Protein AF-A0A6J4M9Z4-F1 (afdb_monomer_lite)

Organism: NCBI:txid246130

Structure (mmCIF, N/CA/C/O backbone):
data_AF-A0A6J4M9Z4-F1
#
_entry.id   AF-A0A6J4M9Z4-F1
#
loop_
_atom_site.group_PDB
_atom_site.id
_atom_site.type_symbol
_atom_site.label_atom_id
_atom_site.label_alt_id
_atom_site.label_comp_id
_atom_site.label_asym_id
_atom_site.label_entity_id
_atom_site.label_seq_id
_atom_site.pdbx_PDB_ins_code
_atom_site.Cartn_x
_atom_site.Cartn_y
_atom_site.Cartn_z
_atom_site.occupancy
_atom_site.B_iso_or_equiv
_atom_site.auth_seq_id
_atom_site.auth_comp_id
_atom_site.auth_asym_id
_atom_site.auth_atom_id
_atom_site.pdbx_PDB_model_num
ATOM 1 N N . MET A 1 1 ? -7.479 7.630 -13.665 1.00 68.25 1 MET A N 1
ATOM 2 C CA . MET A 1 1 ? -6.720 6.841 -12.673 1.00 68.25 1 MET A CA 1
ATOM 3 C C . MET A 1 1 ? -5.879 7.766 -11.824 1.00 68.25 1 MET A C 1
ATOM 5 O O . MET A 1 1 ? -4.908 8.336 -12.328 1.00 68.25 1 MET A O 1
ATOM 9 N N . ASP A 1 2 ? -6.295 7.909 -10.571 1.00 83.69 2 ASP A N 1
ATOM 10 C CA . ASP A 1 2 ? -5.623 8.650 -9.505 1.00 83.69 2 ASP A CA 1
ATOM 11 C C . ASP A 1 2 ? -4.269 8.043 -9.119 1.00 83.69 2 ASP A C 1
ATOM 13 O O . ASP A 1 2 ? -3.951 6.902 -9.455 1.00 83.69 2 ASP A O 1
ATOM 17 N N . GLU A 1 3 ? -3.465 8.809 -8.384 1.00 86.62 3 GLU A N 1
ATOM 18 C CA . GLU A 1 3 ? -2.136 8.395 -7.913 1.00 86.62 3 GLU A CA 1
ATOM 19 C C . GLU A 1 3 ? -2.191 7.162 -7.012 1.00 86.62 3 GLU A C 1
ATOM 21 O O . GLU A 1 3 ? -1.366 6.260 -7.149 1.00 86.62 3 GLU A O 1
ATOM 26 N N . LEU A 1 4 ? -3.209 7.081 -6.151 1.00 88.31 4 LEU A N 1
ATOM 27 C CA . LEU A 1 4 ? -3.452 5.915 -5.306 1.00 88.31 4 LEU A CA 1
ATOM 28 C C . LEU A 1 4 ? -3.706 4.654 -6.139 1.00 88.31 4 LEU A C 1
ATOM 30 O O . LEU A 1 4 ? -3.185 3.586 -5.829 1.00 88.31 4 LEU A O 1
ATOM 34 N N . ASP A 1 5 ? -4.470 4.792 -7.223 1.00 87.44 5 ASP A N 1
ATOM 35 C CA . ASP A 1 5 ? -4.777 3.693 -8.137 1.00 87.44 5 ASP A CA 1
ATOM 36 C C . ASP A 1 5 ? -3.494 3.191 -8.811 1.00 87.44 5 ASP A C 1
ATOM 38 O O . ASP A 1 5 ? -3.183 2.003 -8.776 1.00 87.44 5 ASP A O 1
ATOM 42 N N . ARG A 1 6 ? -2.666 4.112 -9.323 1.00 87.62 6 ARG A N 1
ATOM 43 C CA . ARG A 1 6 ? -1.353 3.778 -9.899 1.00 87.62 6 ARG A CA 1
ATOM 44 C C . ARG A 1 6 ? -0.436 3.109 -8.876 1.00 87.62 6 ARG A C 1
ATOM 46 O O . ARG A 1 6 ? 0.243 2.143 -9.224 1.00 87.62 6 ARG A O 1
ATOM 53 N N . MET A 1 7 ? -0.441 3.583 -7.629 1.00 89.38 7 MET A N 1
ATOM 54 C CA . MET A 1 7 ? 0.347 3.000 -6.545 1.00 89.38 7 MET A CA 1
ATOM 55 C C . MET A 1 7 ? -0.094 1.579 -6.220 1.00 89.38 7 MET A C 1
ATOM 57 O O . MET A 1 7 ? 0.748 0.684 -6.201 1.00 89.38 7 MET A O 1
ATOM 61 N N . PHE A 1 8 ? -1.395 1.343 -6.062 1.00 90.12 8 PHE A N 1
ATOM 62 C CA . PHE A 1 8 ? -1.936 0.007 -5.838 1.00 90.12 8 PHE A CA 1
ATOM 63 C C . PHE A 1 8 ? -1.623 -0.937 -7.005 1.00 90.12 8 PHE A C 1
ATOM 65 O O . PHE A 1 8 ? -1.120 -2.041 -6.806 1.00 90.12 8 PHE A O 1
ATOM 72 N N . ARG A 1 9 ? -1.834 -0.481 -8.245 1.00 89.25 9 ARG A N 1
ATOM 73 C CA . ARG A 1 9 ? -1.514 -1.255 -9.452 1.00 89.25 9 ARG A CA 1
ATOM 74 C C . ARG A 1 9 ? -0.054 -1.665 -9.504 1.00 89.25 9 ARG A C 1
ATOM 76 O O . ARG A 1 9 ? 0.246 -2.798 -9.881 1.00 89.25 9 ARG A O 1
ATOM 83 N N . ARG A 1 10 ? 0.851 -0.747 -9.161 1.00 88.88 10 ARG A N 1
ATOM 84 C CA . ARG A 1 10 ? 2.288 -1.019 -9.142 1.00 88.88 10 ARG A CA 1
ATOM 85 C C . ARG A 1 10 ? 2.666 -1.945 -7.992 1.00 88.88 10 ARG A C 1
ATOM 87 O O . ARG A 1 10 ? 3.461 -2.854 -8.200 1.00 88.88 10 ARG A O 1
ATOM 94 N N . LEU A 1 11 ? 2.051 -1.762 -6.825 1.00 90.25 11 LEU A N 1
ATOM 95 C CA . LEU A 1 11 ? 2.240 -2.617 -5.659 1.00 90.25 11 LEU A CA 1
ATOM 96 C C . LEU A 1 11 ? 1.879 -4.073 -5.972 1.00 90.25 11 LEU A C 1
ATOM 98 O O . LEU A 1 11 ? 2.689 -4.961 -5.738 1.00 90.25 11 LEU A O 1
ATOM 102 N N . VAL A 1 12 ? 0.706 -4.315 -6.566 1.00 89.81 12 VAL A N 1
ATOM 103 C CA . VAL A 1 12 ? 0.252 -5.665 -6.944 1.00 89.81 12 VAL A CA 1
ATOM 104 C C . VAL A 1 12 ? 1.169 -6.289 -8.002 1.00 89.81 12 VAL A C 1
ATOM 106 O O . VAL A 1 12 ? 1.503 -7.469 -7.902 1.00 89.81 12 VAL A O 1
ATOM 109 N N . GLN A 1 13 ? 1.611 -5.513 -8.998 1.00 88.44 13 GLN A N 1
ATOM 110 C CA . GLN A 1 13 ? 2.559 -5.990 -10.014 1.00 88.44 13 GLN A CA 1
ATOM 111 C C . GLN A 1 13 ? 3.898 -6.402 -9.396 1.00 88.44 13 GLN A C 1
ATOM 113 O O . GLN A 1 13 ? 4.388 -7.493 -9.681 1.00 88.44 13 GLN A O 1
ATOM 118 N N . ASN A 1 14 ? 4.462 -5.563 -8.524 1.00 89.94 14 ASN A N 1
ATOM 119 C CA . ASN A 1 14 ? 5.733 -5.849 -7.867 1.00 89.94 14 ASN A CA 1
ATOM 120 C C . ASN A 1 14 ? 5.602 -7.013 -6.876 1.00 89.94 14 ASN A C 1
ATOM 122 O O . ASN A 1 14 ? 6.487 -7.858 -6.833 1.00 89.94 14 ASN A O 1
ATOM 126 N N . ALA A 1 15 ? 4.484 -7.120 -6.152 1.00 89.38 15 ALA A N 1
ATOM 127 C CA . ALA A 1 15 ? 4.199 -8.263 -5.286 1.00 89.38 15 ALA A CA 1
ATOM 128 C C . ALA A 1 15 ? 4.160 -9.574 -6.080 1.00 89.38 15 ALA A C 1
ATOM 130 O O . ALA A 1 15 ? 4.829 -10.527 -5.700 1.00 89.38 15 ALA A O 1
ATOM 131 N N . ARG A 1 16 ? 3.466 -9.614 -7.228 1.00 87.69 16 ARG A N 1
ATOM 132 C CA . ARG A 1 16 ? 3.465 -10.797 -8.110 1.00 87.69 16 ARG A CA 1
ATOM 133 C C . ARG A 1 16 ? 4.845 -11.131 -8.662 1.00 87.69 16 ARG A C 1
ATOM 135 O O . ARG A 1 16 ? 5.171 -12.307 -8.768 1.00 87.69 16 ARG A O 1
ATOM 142 N N . ALA A 1 17 ? 5.610 -10.110 -9.044 1.00 88.12 17 ALA A N 1
ATOM 143 C CA . ALA A 1 17 ? 6.950 -10.280 -9.591 1.00 88.12 17 ALA A CA 1
ATOM 144 C C . ALA A 1 17 ? 7.957 -10.761 -8.535 1.00 88.12 17 ALA A C 1
ATOM 146 O O . ALA A 1 17 ? 8.859 -11.518 -8.878 1.00 88.12 17 ALA A O 1
ATOM 147 N N . ALA A 1 18 ? 7.800 -10.328 -7.279 1.00 87.25 18 ALA A N 1
ATOM 148 C CA . ALA A 1 18 ? 8.609 -10.776 -6.153 1.00 87.25 18 ALA A CA 1
ATOM 149 C C . ALA A 1 18 ? 8.220 -12.202 -5.743 1.00 87.25 18 ALA A C 1
ATOM 151 O O . ALA A 1 18 ? 8.992 -13.127 -5.977 1.00 87.25 18 ALA A O 1
ATOM 152 N N . SER A 1 19 ? 7.007 -12.378 -5.206 1.00 84.50 19 SER A N 1
ATOM 153 C CA . SER A 1 19 ? 6.434 -13.690 -4.903 1.00 84.50 19 SER A CA 1
ATOM 154 C C . SER A 1 19 ? 4.899 -13.628 -4.869 1.00 84.50 19 SER A C 1
ATOM 156 O O . SER A 1 19 ? 4.324 -12.836 -4.118 1.00 84.50 19 SER A O 1
ATOM 158 N N . PRO A 1 20 ? 4.182 -14.515 -5.581 1.00 85.94 20 PRO A N 1
ATOM 159 C CA . PRO A 1 20 ? 2.716 -14.520 -5.585 1.00 85.94 20 PRO A CA 1
ATOM 160 C C . PRO A 1 20 ? 2.097 -14.793 -4.203 1.00 85.94 20 PRO A C 1
ATOM 162 O O . PRO A 1 20 ? 0.939 -14.445 -3.974 1.00 85.94 20 PRO A O 1
ATOM 165 N N . GLU A 1 21 ? 2.860 -15.364 -3.267 1.00 87.19 21 GLU A N 1
ATOM 166 C CA . GLU A 1 21 ? 2.439 -15.584 -1.881 1.00 87.19 21 GLU A CA 1
ATOM 167 C C . GLU A 1 21 ? 2.052 -14.289 -1.155 1.00 87.19 21 GLU A C 1
ATOM 169 O O . GLU A 1 21 ? 1.118 -14.326 -0.358 1.00 87.19 21 GLU A O 1
ATOM 174 N N . TYR A 1 22 ? 2.672 -13.143 -1.479 1.00 86.12 22 TYR A N 1
ATOM 175 C CA . TYR A 1 22 ? 2.355 -11.839 -0.875 1.00 86.12 22 TYR A CA 1
ATOM 176 C C . TYR A 1 22 ? 0.890 -11.428 -1.073 1.00 86.12 22 TYR A C 1
ATOM 178 O O . TYR A 1 22 ? 0.363 -10.653 -0.283 1.00 86.12 22 TYR A O 1
ATOM 186 N N . LEU A 1 23 ? 0.212 -11.949 -2.102 1.00 86.56 23 LEU A N 1
ATOM 187 C CA . LEU A 1 23 ? -1.212 -11.686 -2.336 1.00 86.56 23 LEU A CA 1
ATOM 188 C C . LEU A 1 23 ? -2.139 -12.527 -1.449 1.00 86.56 23 LEU A C 1
ATOM 190 O O . LEU A 1 23 ? -3.304 -12.172 -1.289 1.00 86.56 23 LEU A O 1
ATOM 194 N N . ALA A 1 24 ? -1.644 -13.645 -0.918 1.00 86.25 24 ALA A N 1
ATOM 195 C CA . ALA A 1 24 ? -2.413 -14.589 -0.110 1.00 86.25 24 ALA A CA 1
ATOM 196 C C . ALA A 1 24 ? -2.077 -14.517 1.388 1.00 86.25 24 ALA A C 1
ATOM 198 O O . ALA A 1 24 ? -2.860 -14.995 2.207 1.00 86.25 24 ALA A O 1
AT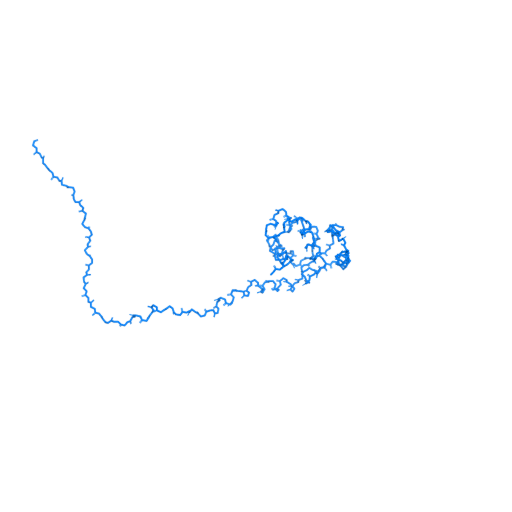OM 199 N N . ARG A 1 25 ? -0.930 -13.930 1.754 1.00 89.75 25 ARG A N 1
ATOM 200 C CA . ARG A 1 25 ? -0.476 -13.791 3.142 1.00 89.75 25 ARG A CA 1
ATOM 201 C C . ARG A 1 25 ? -0.514 -12.337 3.617 1.00 89.75 25 ARG A C 1
ATOM 203 O O . ARG A 1 25 ? -0.304 -11.432 2.812 1.00 89.75 25 ARG A O 1
ATOM 210 N N . PRO A 1 26 ? -0.681 -12.105 4.926 1.00 90.81 26 PRO A N 1
ATOM 211 C CA . PRO A 1 26 ? -0.317 -10.830 5.519 1.00 90.81 26 PRO A CA 1
ATOM 212 C C . PRO A 1 26 ? 1.209 -10.636 5.488 1.00 90.81 26 PRO A C 1
ATOM 214 O O . PRO A 1 26 ? 1.988 -11.588 5.628 1.00 90.81 26 PRO A O 1
ATOM 217 N N . PHE A 1 27 ? 1.628 -9.391 5.308 1.00 91.88 27 PHE A N 1
ATOM 218 C CA . PHE A 1 27 ? 3.013 -8.927 5.329 1.00 91.88 27 PHE A CA 1
ATOM 219 C C . PHE A 1 27 ? 3.096 -7.601 6.088 1.00 91.88 27 PHE A C 1
ATOM 221 O O . PHE A 1 27 ? 2.080 -7.028 6.463 1.00 91.88 27 PHE A O 1
ATOM 228 N N . GLU A 1 28 ? 4.303 -7.131 6.371 1.00 93.31 28 GLU A N 1
ATOM 229 C CA . GLU A 1 28 ? 4.509 -5.937 7.190 1.00 93.31 28 GLU A CA 1
ATOM 230 C C . GLU A 1 28 ? 4.464 -4.653 6.352 1.00 93.31 28 GLU A C 1
ATOM 232 O O . GLU A 1 28 ? 4.819 -4.645 5.171 1.00 93.31 28 GLU A O 1
ATOM 237 N N . VAL A 1 29 ? 4.091 -3.529 6.966 1.00 91.69 29 VAL A N 1
ATOM 238 C CA . VAL A 1 29 ? 4.149 -2.210 6.306 1.00 91.69 29 VAL A CA 1
ATOM 239 C C . VAL A 1 29 ? 5.568 -1.894 5.812 1.00 91.69 29 VAL A C 1
ATOM 241 O O . VAL A 1 29 ? 5.731 -1.311 4.738 1.00 91.69 29 VAL A O 1
ATOM 244 N N . ALA A 1 30 ? 6.594 -2.330 6.550 1.00 92.00 30 ALA A N 1
ATOM 245 C CA . ALA A 1 30 ? 8.005 -2.198 6.192 1.00 92.00 30 ALA A CA 1
ATOM 246 C C . ALA A 1 30 ? 8.330 -2.758 4.805 1.00 92.00 30 ALA A C 1
ATOM 248 O O . ALA A 1 30 ? 9.015 -2.109 4.007 1.00 92.00 30 ALA A O 1
ATOM 249 N N . GLU A 1 31 ? 7.783 -3.931 4.492 1.00 91.25 31 GLU A N 1
ATOM 250 C CA . GLU A 1 31 ? 7.997 -4.621 3.220 1.00 91.25 31 GLU A CA 1
ATOM 251 C C . GLU A 1 31 ? 7.474 -3.800 2.036 1.00 91.25 31 GLU A C 1
ATOM 253 O O . GLU A 1 31 ? 8.027 -3.873 0.936 1.00 91.25 31 GLU A O 1
ATOM 258 N N . ILE A 1 32 ? 6.458 -2.951 2.245 1.00 89.81 32 ILE A N 1
ATOM 259 C CA . ILE A 1 32 ? 5.924 -2.098 1.180 1.00 89.81 32 ILE A CA 1
ATOM 260 C C . ILE A 1 32 ? 6.985 -1.119 0.698 1.00 89.81 32 ILE A C 1
ATOM 262 O O . ILE A 1 32 ? 7.237 -1.058 -0.497 1.00 89.81 32 ILE A O 1
ATOM 266 N N . TYR A 1 33 ? 7.613 -0.345 1.580 1.00 87.38 33 TYR A N 1
ATOM 267 C CA . TYR A 1 33 ? 8.543 0.703 1.148 1.00 87.38 33 TYR A CA 1
ATOM 268 C C . TYR A 1 33 ? 9.993 0.219 0.999 1.00 87.38 33 TYR A C 1
ATOM 270 O O . TYR A 1 33 ? 10.777 0.886 0.320 1.00 87.38 33 TYR A O 1
ATOM 278 N N . HIS A 1 34 ? 10.354 -0.929 1.583 1.00 88.12 34 HIS A N 1
ATOM 279 C CA . HIS A 1 34 ? 11.668 -1.551 1.389 1.00 88.12 34 HIS A CA 1
ATOM 280 C C . HIS A 1 34 ? 11.727 -2.463 0.160 1.00 88.12 34 HIS A C 1
ATOM 282 O O . HIS A 1 34 ? 12.656 -2.336 -0.641 1.00 88.12 34 HIS A O 1
ATOM 288 N N . THR A 1 35 ? 10.742 -3.348 0.001 1.00 86.00 35 THR A N 1
ATOM 289 C CA . THR A 1 35 ? 10.812 -4.478 -0.937 1.00 86.00 35 THR A CA 1
ATOM 290 C C . THR A 1 35 ? 9.922 -4.240 -2.155 1.00 86.00 35 THR A C 1
ATOM 292 O O . THR A 1 35 ? 10.383 -4.312 -3.295 1.00 86.00 35 THR A O 1
ATOM 295 N N . LEU A 1 36 ? 8.650 -3.893 -1.941 1.00 86.94 36 LEU A N 1
ATOM 296 C CA . LEU A 1 36 ? 7.653 -3.865 -3.016 1.00 86.94 36 LEU A CA 1
ATOM 297 C C . LEU A 1 36 ? 7.616 -2.540 -3.788 1.00 86.94 36 LEU A C 1
ATOM 299 O O . LEU A 1 36 ? 7.477 -2.529 -5.008 1.00 86.94 36 LEU A O 1
ATOM 303 N N . LEU A 1 37 ? 7.736 -1.407 -3.108 1.00 86.81 37 LEU A N 1
ATOM 304 C CA . LEU A 1 37 ? 7.660 -0.055 -3.663 1.00 86.81 37 LEU A CA 1
ATOM 305 C C . LEU A 1 37 ? 8.799 0.850 -3.161 1.00 86.81 37 LEU A C 1
ATOM 307 O O . LEU A 1 37 ? 8.553 1.948 -2.666 1.00 86.81 37 LEU A O 1
ATOM 311 N N . PRO A 1 38 ? 10.075 0.483 -3.356 1.00 86.19 38 PRO A N 1
ATOM 312 C CA . PRO A 1 38 ? 11.165 1.407 -3.073 1.00 86.19 38 PRO A CA 1
ATOM 313 C C . PRO A 1 38 ? 11.018 2.694 -3.903 1.00 86.19 38 PRO A C 1
ATOM 315 O O . PRO A 1 38 ? 10.981 2.660 -5.142 1.00 86.19 38 PRO A O 1
ATOM 318 N N . TYR A 1 39 ? 10.961 3.842 -3.213 1.00 83.25 39 TYR A N 1
ATOM 319 C CA . TYR A 1 39 ? 10.723 5.173 -3.799 1.00 83.25 39 TYR A CA 1
ATOM 320 C C . TYR A 1 39 ? 11.652 5.470 -4.983 1.00 83.25 39 TYR A C 1
ATOM 322 O O . TYR A 1 39 ? 11.214 5.927 -6.041 1.00 83.25 39 TYR A O 1
ATOM 330 N N . ARG A 1 40 ? 12.946 5.152 -4.839 1.00 81.56 40 ARG A N 1
ATOM 331 C CA . ARG A 1 40 ? 13.958 5.426 -5.870 1.00 81.56 40 ARG A CA 1
ATOM 332 C C . ARG A 1 40 ? 13.677 4.713 -7.192 1.00 81.56 40 ARG A C 1
ATOM 334 O O . ARG A 1 40 ? 13.963 5.287 -8.238 1.00 81.56 40 ARG A O 1
ATOM 341 N N . LEU A 1 41 ? 13.113 3.507 -7.143 1.00 81.50 41 LEU A N 1
ATOM 342 C CA . LEU A 1 41 ? 12.858 2.692 -8.332 1.00 81.50 41 LEU A CA 1
ATOM 343 C C . LEU A 1 41 ? 11.500 3.000 -8.969 1.00 81.50 41 LEU A C 1
ATOM 345 O O . LEU A 1 41 ? 11.359 2.881 -10.181 1.00 81.50 41 LEU A O 1
ATOM 349 N N . ASN A 1 42 ? 10.513 3.433 -8.179 1.00 81.25 42 ASN A N 1
ATOM 350 C CA . ASN A 1 42 ? 9.133 3.573 -8.653 1.00 81.25 42 ASN A CA 1
ATOM 351 C C . ASN A 1 42 ? 8.667 5.030 -8.843 1.00 81.25 42 ASN A C 1
ATOM 353 O O . ASN A 1 42 ? 7.590 5.235 -9.397 1.00 81.25 42 ASN A O 1
ATOM 357 N N . ARG A 1 43 ? 9.459 6.054 -8.468 1.00 81.69 43 ARG A N 1
ATOM 358 C CA . ARG A 1 43 ? 9.066 7.481 -8.586 1.00 81.69 43 ARG A CA 1
ATOM 359 C C . ARG A 1 43 ? 8.561 7.896 -9.975 1.00 81.69 43 ARG A C 1
ATOM 361 O O . ARG A 1 43 ? 7.599 8.649 -10.068 1.00 81.69 43 ARG A O 1
ATOM 368 N N . ARG A 1 44 ? 9.189 7.397 -11.050 1.00 81.56 44 ARG A N 1
ATOM 369 C CA . ARG A 1 44 ? 8.819 7.734 -12.439 1.00 81.56 44 ARG A CA 1
ATOM 370 C C . ARG A 1 44 ? 7.472 7.127 -12.836 1.00 81.56 44 ARG A C 1
ATOM 372 O O . ARG A 1 44 ? 6.627 7.838 -13.360 1.00 81.56 44 ARG A O 1
ATOM 379 N N . GLU A 1 45 ? 7.269 5.850 -12.523 1.00 78.75 45 GLU A N 1
ATOM 380 C CA . GLU A 1 45 ? 6.048 5.100 -12.857 1.00 78.75 45 GLU A CA 1
ATOM 381 C C . GLU A 1 45 ? 4.833 5.579 -12.051 1.00 78.75 45 GLU A C 1
ATOM 383 O O . GLU A 1 45 ? 3.713 5.645 -12.554 1.00 78.75 45 GLU A O 1
ATOM 388 N N . LEU A 1 46 ? 5.060 5.944 -10.788 1.00 79.56 46 LEU A N 1
ATOM 389 C CA . LEU A 1 46 ? 4.028 6.461 -9.891 1.00 79.56 46 LEU A CA 1
ATOM 390 C C . LEU A 1 46 ? 3.630 7.908 -10.222 1.00 79.56 46 LEU A C 1
ATOM 392 O O . LEU A 1 46 ? 2.556 8.349 -9.825 1.00 79.56 46 LEU A O 1
ATOM 396 N N . GLY A 1 47 ? 4.474 8.651 -10.947 1.00 78.94 47 GLY A N 1
ATOM 397 C CA . GLY A 1 47 ? 4.273 10.081 -11.195 1.00 78.94 47 GLY A CA 1
ATOM 398 C C . GLY A 1 47 ? 4.421 10.946 -9.938 1.00 78.94 47 GLY A C 1
ATOM 399 O O . GLY A 1 47 ? 3.943 12.077 -9.916 1.00 78.94 47 GLY A O 1
ATOM 400 N N . VAL A 1 48 ? 5.074 10.427 -8.891 1.00 80.94 48 VAL A N 1
ATOM 401 C CA . VAL A 1 48 ? 5.367 11.182 -7.667 1.00 80.94 48 VAL A CA 1
ATOM 402 C C . VAL A 1 48 ? 6.672 11.945 -7.842 1.00 80.94 48 VAL A C 1
ATOM 404 O O . VAL A 1 48 ? 7.760 11.374 -7.912 1.00 80.94 48 VAL A O 1
ATOM 407 N N . ASP A 1 49 ? 6.550 13.266 -7.908 1.00 80.19 49 ASP A N 1
ATOM 408 C CA . ASP A 1 49 ? 7.695 14.167 -8.055 1.00 80.19 49 ASP A CA 1
ATOM 409 C C . ASP A 1 49 ? 8.451 14.381 -6.728 1.00 80.19 49 ASP A C 1
ATOM 411 O O . ASP A 1 49 ? 9.623 14.746 -6.711 1.00 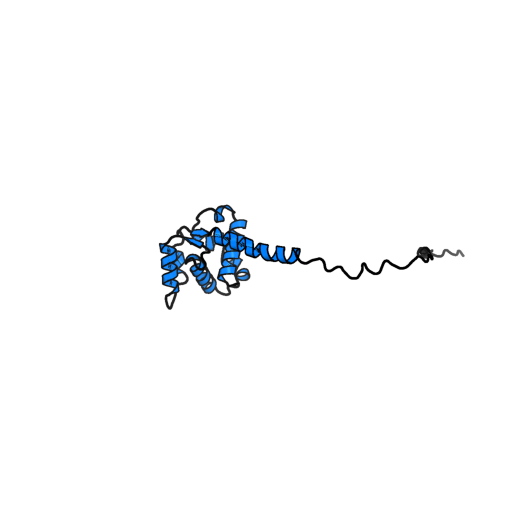80.19 49 ASP A O 1
ATOM 415 N N . SER A 1 50 ? 7.801 14.087 -5.596 1.00 84.25 50 SER A N 1
ATOM 416 C CA . SER A 1 50 ? 8.339 14.321 -4.255 1.00 84.25 50 SER A CA 1
ATOM 417 C C . SER A 1 50 ? 8.096 13.155 -3.300 1.00 84.25 50 SER A C 1
ATOM 419 O O . SER A 1 50 ? 7.048 12.508 -3.337 1.00 84.25 50 SER A O 1
ATOM 421 N N . ALA A 1 51 ? 9.042 12.949 -2.378 1.00 84.62 51 ALA A N 1
ATOM 422 C CA . ALA A 1 51 ? 8.953 11.922 -1.338 1.00 84.62 51 ALA A CA 1
ATOM 423 C C . ALA A 1 51 ? 7.737 12.131 -0.417 1.00 84.62 51 ALA A C 1
ATOM 425 O O . ALA A 1 51 ? 7.075 11.165 -0.068 1.00 84.62 51 ALA A O 1
ATOM 426 N N . GLN A 1 52 ? 7.373 13.383 -0.112 1.00 85.69 52 GLN A N 1
ATOM 427 C CA . GLN A 1 52 ? 6.150 13.690 0.648 1.00 85.69 52 GLN A CA 1
ATOM 428 C C . GLN A 1 52 ? 4.874 13.234 -0.066 1.00 85.69 52 GLN A C 1
ATOM 430 O O . GLN A 1 52 ? 3.945 12.757 0.573 1.00 85.69 52 GLN A O 1
ATOM 435 N N . ARG A 1 53 ? 4.819 13.345 -1.398 1.00 86.69 53 ARG A N 1
ATOM 436 C CA . ARG A 1 53 ? 3.652 12.915 -2.183 1.00 86.69 53 ARG A CA 1
ATOM 437 C C . ARG A 1 53 ? 3.534 11.393 -2.211 1.00 86.69 53 ARG A C 1
ATOM 439 O O . ARG A 1 53 ? 2.432 10.854 -2.125 1.00 86.69 53 ARG A O 1
ATOM 446 N N . TYR A 1 54 ? 4.681 10.716 -2.287 1.00 89.62 54 TYR A N 1
ATOM 447 C CA . TYR A 1 54 ? 4.771 9.273 -2.101 1.00 89.62 54 TYR A CA 1
ATOM 448 C C . TYR A 1 54 ? 4.256 8.865 -0.715 1.00 89.62 54 TYR A C 1
ATOM 450 O O . TYR A 1 54 ? 3.362 8.026 -0.641 1.00 89.62 54 TYR A O 1
ATOM 458 N N . ASP A 1 55 ? 4.735 9.515 0.349 1.00 89.94 55 ASP A N 1
ATOM 459 C CA . ASP A 1 55 ? 4.298 9.236 1.720 1.00 89.94 55 ASP A CA 1
ATOM 460 C C . ASP A 1 55 ? 2.805 9.468 1.919 1.00 89.94 55 ASP A C 1
ATOM 462 O O . ASP A 1 55 ? 2.118 8.609 2.459 1.00 89.94 55 ASP A O 1
ATOM 466 N N . ALA A 1 56 ? 2.272 10.582 1.416 1.00 89.25 56 ALA A N 1
ATOM 467 C CA . ALA A 1 56 ? 0.852 10.896 1.551 1.00 89.25 56 ALA A CA 1
ATOM 468 C C . ALA A 1 56 ? -0.018 9.850 0.847 1.00 89.25 56 ALA A C 1
ATOM 470 O O . ALA A 1 56 ? -1.064 9.447 1.355 1.00 89.25 56 ALA A O 1
ATOM 471 N N . THR A 1 57 ? 0.422 9.385 -0.322 1.00 90.69 57 THR A N 1
ATOM 472 C CA . THR A 1 57 ? -0.298 8.360 -1.084 1.00 90.69 57 THR A CA 1
ATOM 473 C C . THR A 1 57 ? -0.212 6.999 -0.395 1.00 90.69 57 THR A C 1
ATOM 475 O O . THR A 1 57 ? -1.223 6.304 -0.296 1.00 90.69 57 THR A O 1
ATOM 478 N N . LEU A 1 58 ? 0.960 6.637 0.135 1.00 90.25 58 LEU A N 1
ATOM 479 C CA . LEU A 1 58 ? 1.152 5.406 0.900 1.00 90.25 58 LEU A CA 1
ATOM 480 C C . LEU A 1 58 ? 0.300 5.412 2.174 1.00 90.25 58 LEU A C 1
ATOM 482 O O 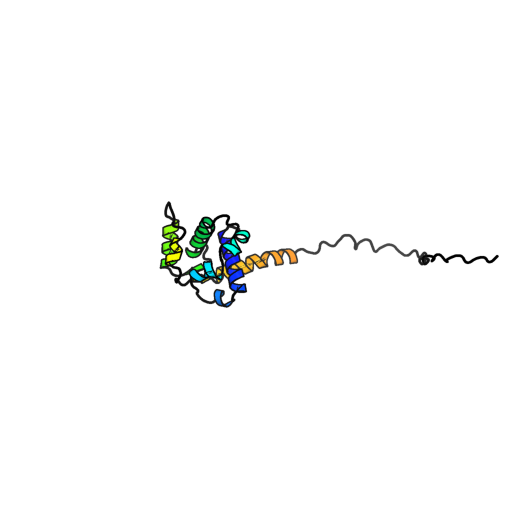. LEU A 1 58 ? -0.373 4.432 2.474 1.00 90.25 58 LEU A O 1
ATOM 486 N N . MET A 1 59 ? 0.258 6.535 2.880 1.00 91.12 59 MET A N 1
ATOM 487 C CA . MET A 1 59 ? -0.552 6.716 4.077 1.00 91.12 59 MET A CA 1
ATOM 488 C C . MET A 1 59 ? -2.053 6.574 3.787 1.00 91.12 59 MET A C 1
ATOM 490 O O . MET A 1 59 ? -2.755 5.886 4.524 1.00 91.12 59 MET A O 1
ATOM 494 N N . ARG A 1 60 ? -2.547 7.135 2.673 1.00 91.31 60 ARG A N 1
ATOM 495 C CA . ARG A 1 60 ? -3.930 6.919 2.198 1.00 91.31 60 ARG A CA 1
ATOM 496 C C . ARG A 1 60 ? -4.209 5.449 1.881 1.00 91.31 60 ARG A C 1
ATOM 498 O O . ARG A 1 60 ? -5.279 4.942 2.211 1.00 91.31 60 ARG A O 1
ATOM 505 N N . LEU A 1 61 ? -3.242 4.745 1.292 1.00 91.25 61 LEU A N 1
ATOM 506 C CA . LEU A 1 61 ? -3.355 3.311 1.024 1.00 91.25 61 LEU A CA 1
ATOM 507 C C . LEU A 1 61 ? -3.449 2.500 2.328 1.00 91.25 61 LEU A C 1
ATOM 509 O O . LEU A 1 61 ? -4.311 1.632 2.452 1.00 91.25 61 LEU A O 1
ATOM 513 N N . LEU A 1 62 ? -2.603 2.819 3.313 1.00 90.50 62 LEU A N 1
ATOM 514 C CA . LEU A 1 62 ? -2.571 2.168 4.628 1.00 90.50 62 LEU A CA 1
ATOM 515 C C . LEU A 1 62 ? -3.792 2.496 5.487 1.00 90.50 62 LEU A C 1
ATOM 517 O O . LEU A 1 62 ? -4.243 1.646 6.245 1.00 90.50 62 LEU A O 1
ATOM 521 N N . ALA A 1 63 ? -4.385 3.677 5.316 1.00 90.88 63 ALA A N 1
ATOM 522 C CA . ALA A 1 63 ? -5.669 4.043 5.910 1.00 90.88 63 ALA A CA 1
ATOM 523 C C . ALA A 1 63 ? -6.842 3.173 5.406 1.00 90.88 63 ALA A C 1
ATOM 525 O O . ALA A 1 63 ? -7.951 3.270 5.935 1.00 90.88 63 ALA A O 1
ATOM 526 N N . GLY A 1 64 ? -6.611 2.329 4.392 1.00 88.69 64 GLY A N 1
ATOM 527 C CA . GLY A 1 64 ? -7.633 1.494 3.771 1.00 88.69 64 GLY A CA 1
ATOM 528 C C . GLY A 1 64 ? -8.505 2.264 2.783 1.00 88.69 64 GLY A C 1
ATOM 529 O O . GLY A 1 64 ? -9.641 1.860 2.526 1.00 88.69 64 GLY A O 1
ATOM 530 N N . GLU A 1 65 ? -8.017 3.379 2.226 1.00 88.06 65 GLU A N 1
ATOM 531 C CA . GLU A 1 65 ? -8.791 4.131 1.242 1.00 88.06 65 GLU A CA 1
ATOM 532 C C . GLU A 1 65 ? -9.133 3.243 0.033 1.00 88.06 65 GLU A C 1
ATOM 534 O O . GLU A 1 65 ? -8.292 2.499 -0.479 1.00 88.06 65 GLU A O 1
ATOM 539 N N . ARG A 1 66 ? -10.401 3.299 -0.401 1.00 84.12 66 ARG A N 1
ATOM 540 C CA . ARG A 1 66 ? -10.987 2.478 -1.481 1.00 84.12 66 ARG A CA 1
ATOM 541 C C . ARG A 1 66 ? -10.955 0.966 -1.221 1.00 84.12 66 ARG A C 1
ATOM 543 O O . ARG A 1 66 ? -11.301 0.200 -2.114 1.00 84.12 66 ARG A O 1
ATOM 550 N N . GLY A 1 67 ? -10.590 0.534 -0.011 1.00 87.00 67 GLY A N 1
ATOM 551 C CA . GLY A 1 67 ? -10.561 -0.877 0.368 1.00 87.00 67 GLY A CA 1
ATOM 552 C C . GLY A 1 67 ? -9.475 -1.683 -0.344 1.00 87.00 67 GLY A C 1
ATOM 553 O O . GLY A 1 67 ? -9.651 -2.876 -0.551 1.00 87.00 67 GLY A O 1
ATOM 554 N N . TYR A 1 68 ? -8.369 -1.050 -0.748 1.00 89.75 68 TYR A N 1
ATOM 555 C CA . TYR A 1 68 ? -7.273 -1.728 -1.449 1.00 89.75 68 TYR A CA 1
ATOM 556 C C . TYR A 1 68 ? -6.433 -2.640 -0.553 1.00 89.75 68 TYR A C 1
ATOM 558 O O . TYR A 1 68 ? -6.081 -3.758 -0.942 1.00 89.75 68 TYR A O 1
ATOM 566 N N . LEU A 1 69 ? -6.108 -2.149 0.642 1.00 90.25 69 LEU A N 1
ATOM 567 C CA . LEU A 1 69 ? -5.392 -2.884 1.673 1.00 90.25 69 LEU A CA 1
ATOM 568 C C . LEU A 1 69 ? -6.280 -3.030 2.904 1.00 90.25 69 LEU A C 1
ATOM 570 O O . LEU A 1 69 ? -7.037 -2.128 3.269 1.00 90.25 69 LEU A O 1
ATOM 574 N N . THR A 1 70 ? -6.156 -4.173 3.560 1.00 90.12 70 THR A N 1
ATOM 575 C CA . THR A 1 70 ? -6.775 -4.456 4.850 1.00 90.12 70 THR A CA 1
ATOM 576 C C . THR A 1 70 ? -5.660 -4.760 5.830 1.00 90.12 70 THR A C 1
ATOM 578 O O . THR A 1 70 ? -4.871 -5.672 5.608 1.00 90.12 70 THR A O 1
ATOM 581 N N . GLY A 1 71 ? -5.557 -3.960 6.882 1.00 87.38 71 GLY A N 1
ATOM 582 C CA . GLY A 1 71 ? -4.507 -4.092 7.883 1.00 87.38 71 GLY A CA 1
ATOM 583 C C . GLY A 1 71 ? -5.060 -4.073 9.289 1.00 87.38 71 GLY A C 1
ATOM 584 O O . GLY A 1 71 ? -6.274 -4.126 9.492 1.00 87.38 71 GLY A O 1
ATOM 585 N N . ASP A 1 72 ? -4.146 -3.969 10.245 1.00 90.62 72 ASP A N 1
ATOM 586 C CA . ASP A 1 72 ? -4.496 -3.777 11.643 1.00 90.62 72 ASP A CA 1
ATOM 587 C C . ASP A 1 72 ? -5.452 -2.582 11.836 1.00 90.62 72 ASP A C 1
ATOM 589 O O . ASP A 1 72 ? -5.295 -1.520 11.221 1.00 90.62 72 ASP A O 1
ATOM 593 N N . ALA A 1 73 ? -6.476 -2.767 12.671 1.00 88.25 73 ALA A N 1
ATOM 594 C CA . ALA A 1 73 ? -7.511 -1.761 12.875 1.00 88.25 73 ALA A CA 1
ATOM 595 C C . ALA A 1 73 ? -6.958 -0.490 13.536 1.00 88.25 73 ALA A C 1
ATOM 597 O O . ALA A 1 73 ? -7.429 0.602 13.203 1.00 88.25 73 ALA A O 1
ATOM 598 N N . ASP A 1 74 ? -5.963 -0.622 14.421 1.00 89.62 74 ASP A N 1
ATOM 599 C CA . ASP A 1 74 ? -5.304 0.509 15.077 1.00 89.62 74 ASP A CA 1
ATOM 600 C C . ASP A 1 74 ? -4.500 1.319 14.061 1.00 89.62 74 ASP A C 1
ATOM 602 O O . ASP A 1 74 ? -4.716 2.523 13.937 1.00 89.62 74 ASP A O 1
ATOM 606 N N . LEU A 1 75 ? -3.702 0.641 13.224 1.00 90.94 75 LEU A N 1
ATOM 607 C CA . LEU A 1 75 ? -2.986 1.262 12.104 1.00 90.94 75 LEU A CA 1
ATOM 608 C C . LEU A 1 75 ? -3.953 2.049 11.212 1.00 90.94 75 LEU A C 1
ATOM 610 O O . LEU A 1 75 ? -3.759 3.240 10.975 1.00 90.94 75 LEU A O 1
ATOM 614 N N . GLN A 1 76 ? -5.008 1.401 10.708 1.00 92.44 76 GLN A N 1
ATOM 615 C CA . GLN A 1 76 ? -5.936 2.059 9.788 1.00 92.44 76 GLN A CA 1
ATOM 616 C C . GLN A 1 76 ? -6.626 3.249 10.447 1.00 92.44 76 GLN A C 1
ATOM 618 O O . GLN A 1 76 ? -6.892 4.260 9.798 1.00 92.44 76 GLN A O 1
ATOM 623 N N . ARG A 1 77 ? -6.986 3.126 11.726 1.00 91.00 77 ARG A N 1
ATOM 624 C CA . ARG A 1 77 ? -7.619 4.203 12.482 1.00 91.00 77 ARG A CA 1
ATOM 625 C C . ARG A 1 77 ? -6.651 5.377 12.675 1.00 91.00 77 ARG A C 1
ATOM 627 O O . ARG A 1 77 ? -7.005 6.482 12.277 1.00 91.00 77 ARG A O 1
ATOM 634 N N . ALA A 1 78 ? -5.432 5.126 13.144 1.00 90.56 78 ALA A N 1
ATOM 635 C CA . ALA A 1 78 ? -4.401 6.142 13.333 1.00 90.56 78 ALA A CA 1
ATOM 636 C C . ALA A 1 78 ? -4.079 6.887 12.029 1.00 90.56 78 ALA A C 1
ATOM 638 O O . ALA A 1 78 ? -4.044 8.115 12.012 1.00 90.56 78 ALA A O 1
ATOM 639 N N . MET A 1 79 ? -3.934 6.170 10.908 1.00 91.75 79 MET A N 1
ATOM 640 C CA . MET A 1 79 ? -3.683 6.803 9.606 1.00 91.75 79 MET A CA 1
ATOM 641 C C . MET A 1 79 ? -4.860 7.674 9.144 1.00 91.75 79 MET A C 1
ATOM 643 O O . MET A 1 79 ? -4.650 8.736 8.562 1.00 91.75 79 MET A O 1
ATOM 647 N N . ARG A 1 80 ? -6.107 7.252 9.401 1.00 90.31 80 ARG A N 1
ATOM 648 C CA . ARG A 1 80 ? -7.304 8.055 9.089 1.00 90.31 80 ARG A CA 1
ATOM 649 C C . ARG A 1 80 ? -7.380 9.315 9.948 1.00 90.31 80 ARG A C 1
ATOM 651 O O . ARG A 1 80 ? -7.696 10.372 9.413 1.00 90.31 80 ARG A O 1
ATOM 658 N N . GLU A 1 81 ? -7.096 9.201 11.244 1.00 90.44 81 GLU A N 1
ATOM 659 C CA . GLU A 1 81 ? -7.081 10.336 12.176 1.00 90.44 81 GLU A CA 1
ATOM 660 C C . GLU A 1 81 ? -5.992 11.349 11.802 1.00 90.44 81 GLU A C 1
ATOM 662 O O . GLU A 1 81 ? -6.263 12.548 11.745 1.00 90.44 81 GLU A O 1
ATOM 667 N N . GLU A 1 82 ? -4.795 10.876 11.449 1.00 89.88 82 GLU A N 1
ATOM 668 C CA . GLU A 1 82 ? -3.699 11.735 10.995 1.00 89.88 82 GLU A CA 1
ATOM 669 C C . GLU A 1 82 ? -4.017 12.443 9.670 1.00 89.88 82 GLU A C 1
ATOM 671 O O . GLU A 1 82 ? -3.763 13.636 9.536 1.00 89.88 82 GLU A O 1
ATOM 676 N N . LEU A 1 83 ? -4.639 11.764 8.696 1.00 88.62 83 LEU A N 1
ATOM 677 C CA . LEU A 1 83 ? -5.044 12.391 7.427 1.00 88.62 83 LEU A CA 1
ATOM 678 C C . LEU A 1 83 ? -6.109 13.488 7.596 1.00 88.62 83 LEU A C 1
ATOM 680 O O . LEU A 1 83 ? -6.273 14.315 6.699 1.00 88.62 83 LEU A O 1
ATOM 684 N N . GLN A 1 84 ? -6.840 13.496 8.714 1.00 88.38 84 GLN A N 1
ATOM 685 C CA . GLN A 1 84 ? -7.796 14.554 9.056 1.00 88.38 84 GLN A CA 1
ATOM 686 C C . GLN A 1 84 ? -7.138 15.755 9.747 1.00 88.38 84 GLN A C 1
ATOM 688 O O . GLN A 1 84 ? -7.782 16.796 9.898 1.00 88.38 84 GLN A O 1
ATOM 693 N N . GLN A 1 85 ? -5.872 15.642 10.159 1.00 88.56 85 GLN A N 1
ATOM 694 C CA . GLN A 1 85 ? -5.155 16.754 10.768 1.00 88.56 85 GLN A CA 1
ATOM 695 C C . GLN A 1 85 ? -4.860 17.845 9.729 1.00 88.56 85 GLN A C 1
ATOM 697 O O . GLN A 1 85 ? -4.556 17.552 8.573 1.00 88.56 85 GLN A O 1
ATOM 702 N N . PRO A 1 86 ? -4.866 19.128 10.131 1.00 81.81 86 PRO A N 1
ATOM 703 C CA . PRO A 1 86 ? -4.510 20.236 9.242 1.00 81.81 86 PRO A CA 1
ATOM 704 C C . PRO A 1 86 ? -3.045 20.185 8.780 1.00 81.81 86 PRO A C 1
ATOM 706 O O . PRO A 1 86 ? -2.690 20.783 7.764 1.00 81.81 86 PRO A O 1
ATOM 709 N N . LYS A 1 87 ? -2.186 19.477 9.522 1.00 81.69 87 LYS A N 1
ATOM 710 C CA . LYS A 1 87 ? -0.789 19.224 9.172 1.00 81.69 87 LYS A CA 1
ATOM 711 C C . LYS A 1 87 ? -0.483 17.735 9.391 1.00 81.69 87 LYS A C 1
ATOM 713 O O . LYS A 1 87 ? 0.064 17.401 10.438 1.00 81.69 87 LYS A O 1
ATOM 718 N N . PRO A 1 88 ? -0.863 16.860 8.445 1.00 84.69 88 PRO A N 1
ATOM 719 C CA . PRO A 1 88 ? -0.676 15.420 8.593 1.00 84.69 88 PRO A CA 1
ATOM 720 C C . PRO A 1 88 ? 0.816 15.072 8.606 1.00 84.69 88 PRO A C 1
ATOM 722 O O . PRO A 1 88 ? 1.557 15.526 7.720 1.00 84.69 88 PRO A O 1
ATOM 725 N N . ASP A 1 89 ? 1.266 14.261 9.571 1.00 86.19 89 ASP A N 1
ATOM 726 C CA . ASP A 1 89 ? 2.625 13.735 9.536 1.00 86.19 89 ASP A CA 1
ATOM 727 C C . ASP A 1 89 ? 2.680 12.562 8.563 1.00 86.19 89 ASP A C 1
ATOM 729 O O . ASP A 1 89 ? 2.215 11.447 8.799 1.00 86.19 89 ASP A O 1
ATOM 733 N N . THR A 1 90 ? 3.263 12.838 7.406 1.00 85.62 90 THR A N 1
ATOM 734 C CA . THR A 1 90 ? 3.279 11.887 6.303 1.00 85.62 90 THR A CA 1
ATOM 735 C C . THR A 1 90 ? 4.153 10.668 6.594 1.00 85.62 90 THR A C 1
ATOM 737 O O . THR A 1 90 ? 4.002 9.660 5.918 1.00 85.62 90 THR A O 1
ATOM 740 N N . GLY A 1 91 ? 5.026 10.732 7.607 1.00 85.50 91 GLY A N 1
ATOM 741 C CA . GLY A 1 91 ? 5.882 9.638 8.055 1.00 85.50 91 GLY A CA 1
ATOM 742 C C . GLY A 1 91 ? 5.309 8.820 9.217 1.00 85.50 91 GLY A C 1
ATOM 743 O O . GLY A 1 91 ? 5.960 7.856 9.628 1.00 85.50 91 GLY A O 1
ATOM 744 N N . ALA A 1 92 ? 4.116 9.148 9.729 1.00 87.00 92 ALA A N 1
ATOM 745 C CA . ALA A 1 92 ? 3.516 8.506 10.903 1.00 87.00 92 ALA A CA 1
ATOM 746 C C . ALA A 1 92 ? 3.371 6.980 10.761 1.00 87.00 92 ALA A C 1
ATOM 748 O O . ALA A 1 92 ? 3.527 6.237 11.732 1.00 87.00 92 ALA A O 1
ATOM 749 N N . TYR A 1 93 ? 3.159 6.482 9.539 1.00 86.94 93 TYR A N 1
ATOM 750 C CA . TYR A 1 93 ? 3.052 5.044 9.273 1.00 86.94 93 TYR A CA 1
ATOM 751 C C . TYR A 1 93 ? 4.326 4.258 9.630 1.00 86.94 93 TYR A C 1
ATOM 753 O O . TYR A 1 93 ? 4.261 3.045 9.816 1.00 86.94 93 TYR A O 1
ATOM 761 N N . ARG A 1 94 ? 5.491 4.914 9.750 1.00 88.75 94 ARG A N 1
ATOM 762 C CA . ARG A 1 94 ? 6.752 4.251 10.127 1.00 88.75 94 ARG A CA 1
ATOM 763 C C . ARG A 1 94 ? 6.727 3.704 11.549 1.00 88.75 94 ARG A C 1
ATOM 765 O O . ARG A 1 94 ? 7.416 2.726 11.820 1.00 88.75 94 ARG A O 1
ATOM 772 N N . ALA A 1 95 ? 5.920 4.287 12.437 1.00 89.25 95 ALA A N 1
ATOM 773 C CA . ALA A 1 95 ? 5.694 3.740 13.776 1.00 89.25 95 ALA A CA 1
ATOM 774 C C . ALA A 1 95 ? 5.022 2.355 13.728 1.00 89.25 95 ALA A C 1
ATOM 776 O O . ALA A 1 95 ? 5.201 1.544 14.630 1.00 89.25 95 ALA A O 1
ATOM 777 N N . TYR A 1 96 ? 4.314 2.067 12.636 1.00 91.31 96 TYR A N 1
ATOM 778 C CA . TYR A 1 96 ? 3.590 0.827 12.386 1.00 91.31 96 TYR A CA 1
ATOM 779 C C . TYR A 1 96 ? 4.298 -0.060 11.354 1.00 91.31 96 TYR A C 1
ATOM 781 O O . TYR A 1 96 ? 3.659 -0.862 10.677 1.00 91.31 96 TYR A O 1
ATOM 789 N N . ALA A 1 97 ? 5.620 0.073 11.214 1.00 90.69 97 ALA A N 1
ATOM 790 C CA . ALA A 1 97 ? 6.408 -0.677 10.239 1.00 90.69 97 ALA A CA 1
ATOM 791 C C . ALA A 1 97 ? 6.196 -2.202 10.327 1.00 90.69 97 ALA A C 1
ATOM 793 O O . ALA A 1 97 ? 6.171 -2.861 9.293 1.00 90.69 97 ALA A O 1
ATOM 794 N N . THR A 1 98 ? 5.986 -2.748 11.527 1.00 92.31 98 THR A N 1
ATOM 795 C CA . THR A 1 98 ? 5.757 -4.184 11.774 1.00 92.31 98 THR A CA 1
ATOM 796 C C . THR A 1 98 ? 4.277 -4.581 11.805 1.00 92.31 98 THR A C 1
ATOM 798 O O . THR A 1 98 ? 3.936 -5.727 12.095 1.00 92.31 98 THR A O 1
ATOM 801 N N . ALA A 1 99 ? 3.361 -3.644 11.535 1.00 93.06 99 ALA A N 1
ATOM 802 C CA . ALA A 1 99 ? 1.936 -3.938 11.543 1.00 93.06 99 ALA A CA 1
ATOM 803 C C . ALA A 1 99 ? 1.570 -4.844 10.352 1.00 93.06 99 ALA A C 1
ATOM 805 O O . ALA A 1 99 ? 2.002 -4.576 9.223 1.00 93.06 99 ALA A O 1
ATOM 806 N N . PRO A 1 100 ? 0.764 -5.899 10.570 1.00 92.25 100 PRO A N 1
ATOM 807 C CA . PRO A 1 100 ? 0.350 -6.790 9.501 1.00 92.25 100 PRO A CA 1
ATOM 808 C C . PRO A 1 100 ? -0.674 -6.105 8.591 1.00 92.25 100 PRO A C 1
ATOM 810 O O . PRO A 1 100 ? -1.679 -5.545 9.036 1.00 92.25 100 PRO A O 1
ATOM 813 N N . VAL A 1 101 ? -0.430 -6.197 7.289 1.00 92.25 101 VAL A N 1
ATOM 814 C CA . VAL A 1 101 ? -1.300 -5.730 6.214 1.00 92.25 101 VAL A CA 1
ATOM 815 C C . VAL A 1 101 ? -1.443 -6.815 5.155 1.00 92.25 101 VAL A C 1
ATOM 817 O O . VAL A 1 101 ? -0.528 -7.590 4.894 1.00 92.25 101 VAL A O 1
ATOM 820 N N . ALA A 1 102 ? -2.614 -6.892 4.543 1.00 92.25 102 ALA A N 1
ATOM 821 C CA . ALA A 1 102 ? -2.931 -7.832 3.483 1.00 92.25 102 ALA A CA 1
ATOM 822 C C . ALA A 1 102 ? -3.633 -7.108 2.332 1.00 92.25 102 ALA A C 1
ATOM 824 O O . ALA A 1 102 ? -4.306 -6.088 2.516 1.00 92.25 102 ALA A O 1
ATOM 825 N N . PHE A 1 103 ? -3.495 -7.651 1.125 1.00 91.69 103 PHE A N 1
ATOM 826 C CA . PHE A 1 103 ? -4.269 -7.178 -0.015 1.00 91.69 103 PHE A CA 1
ATOM 827 C C . PHE A 1 103 ? -5.732 -7.581 0.138 1.00 91.69 103 PHE A C 1
ATOM 829 O O . PHE A 1 103 ? -6.035 -8.730 0.464 1.00 91.69 103 PHE A O 1
ATOM 836 N N . ALA A 1 104 ? -6.648 -6.662 -0.164 1.00 90.75 104 ALA A N 1
ATOM 837 C CA . ALA A 1 104 ? -8.048 -7.028 -0.267 1.00 90.75 104 ALA A CA 1
ATOM 838 C C . ALA A 1 104 ? -8.249 -7.894 -1.529 1.00 90.75 104 ALA A C 1
ATOM 840 O O . ALA A 1 104 ? -7.981 -7.430 -2.645 1.00 90.75 104 ALA A O 1
ATOM 841 N N . PRO A 1 105 ? -8.732 -9.144 -1.403 1.00 85.94 105 PRO A N 1
ATOM 842 C CA . PRO A 1 105 ? -8.845 -10.055 -2.541 1.00 85.94 105 PRO A CA 1
ATOM 843 C C . PRO A 1 105 ? -9.830 -9.541 -3.596 1.00 85.94 105 PRO A C 1
ATOM 845 O O . PRO A 1 105 ? -9.643 -9.788 -4.788 1.00 85.94 105 PRO A O 1
ATOM 848 N N . ASP A 1 106 ? -10.857 -8.799 -3.176 1.00 87.94 106 ASP A N 1
ATOM 849 C CA . ASP A 1 106 ? -11.820 -8.189 -4.091 1.00 87.94 106 ASP A CA 1
ATOM 850 C C . ASP A 1 106 ? -11.182 -7.077 -4.936 1.00 87.94 106 ASP A C 1
ATOM 852 O O . ASP A 1 106 ? -11.329 -7.068 -6.158 1.00 87.94 106 ASP A O 1
ATOM 856 N N . ALA A 1 107 ? -10.358 -6.225 -4.320 1.00 88.00 107 ALA A N 1
ATOM 857 C CA . ALA A 1 107 ? -9.632 -5.169 -5.015 1.00 88.00 107 ALA A CA 1
ATOM 858 C C . ALA A 1 107 ? -8.634 -5.709 -6.050 1.00 88.00 107 ALA A C 1
ATOM 860 O O . ALA A 1 107 ? -8.532 -5.173 -7.155 1.00 88.00 107 ALA A O 1
ATOM 861 N N . VAL A 1 108 ? -7.916 -6.789 -5.718 1.00 87.88 108 VAL A N 1
ATOM 862 C CA . VAL A 1 108 ? -7.003 -7.456 -6.662 1.00 87.88 108 VAL A CA 1
ATOM 863 C C . VAL A 1 108 ? -7.789 -8.020 -7.848 1.00 87.88 108 VAL A C 1
ATOM 865 O O . VAL A 1 108 ? -7.430 -7.759 -8.995 1.00 87.88 108 VAL A O 1
ATOM 868 N N . ARG A 1 109 ? -8.909 -8.713 -7.595 1.00 86.81 109 ARG A N 1
ATOM 869 C CA . ARG A 1 109 ? -9.784 -9.242 -8.658 1.00 86.81 109 ARG A CA 1
ATOM 870 C C . ARG A 1 109 ? -10.369 -8.132 -9.524 1.00 86.81 109 ARG A C 1
ATOM 872 O O . ARG A 1 109 ? -10.443 -8.283 -10.741 1.00 86.81 109 ARG A O 1
ATOM 879 N N . GLN A 1 110 ? -10.797 -7.025 -8.921 1.00 85.94 110 GLN A N 1
ATOM 880 C CA . GLN A 1 110 ? -11.316 -5.874 -9.652 1.00 85.94 110 GLN A CA 1
ATOM 881 C C . GLN A 1 110 ? -10.243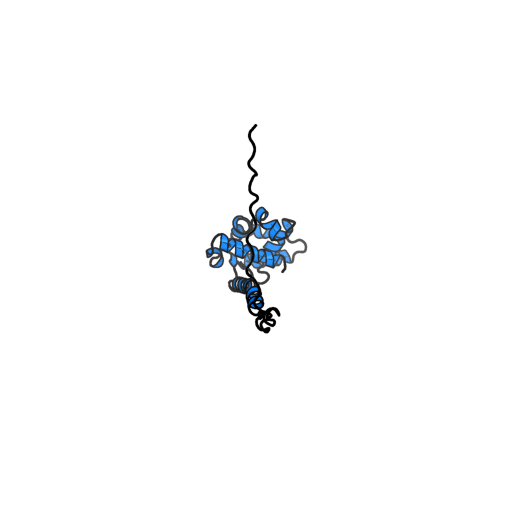 -5.267 -10.555 1.00 85.94 110 GLN A C 1
ATOM 883 O O . GLN A 1 110 ? -10.531 -4.967 -11.712 1.00 85.94 110 GLN A O 1
ATOM 888 N N . LEU A 1 111 ? -9.009 -5.145 -10.065 1.00 85.19 111 LEU A N 1
ATOM 889 C CA . LEU A 1 111 ? -7.899 -4.665 -10.873 1.00 85.19 111 LEU A CA 1
ATOM 890 C C . LEU A 1 111 ? -7.616 -5.586 -12.068 1.00 85.19 111 LEU A C 1
ATOM 892 O O . LEU A 1 111 ? -7.394 -5.101 -13.177 1.00 85.19 111 LEU A O 1
ATOM 896 N N . GLU A 1 112 ? -7.645 -6.903 -11.868 1.00 82.94 112 GLU A N 1
ATOM 897 C CA . GLU A 1 112 ? -7.487 -7.869 -12.962 1.00 82.94 112 GLU A CA 1
ATOM 898 C C . GLU A 1 112 ? -8.601 -7.734 -13.999 1.00 82.94 112 GLU A C 1
ATOM 900 O O . GLU A 1 112 ? -8.329 -7.718 -15.198 1.00 82.94 112 GLU A O 1
ATOM 905 N N . ARG A 1 113 ? -9.852 -7.554 -13.557 1.00 80.31 113 ARG A N 1
ATOM 906 C CA . ARG A 1 113 ? -10.960 -7.276 -14.479 1.00 80.31 113 ARG A CA 1
ATOM 907 C C . ARG A 1 113 ? -10.733 -5.983 -15.255 1.00 80.31 113 ARG A C 1
ATOM 909 O O . ARG A 1 113 ? -10.923 -5.998 -16.461 1.00 80.31 113 ARG A O 1
ATOM 916 N N . ASP A 1 114 ? -10.299 -4.904 -14.610 1.00 77.81 114 ASP A N 1
ATOM 917 C CA . ASP A 1 114 ? -10.043 -3.615 -15.271 1.00 77.81 114 ASP A CA 1
ATOM 918 C C . ASP A 1 114 ? -8.888 -3.694 -16.283 1.00 77.81 114 ASP A C 1
ATOM 920 O O . ASP A 1 114 ? -8.958 -3.117 -17.364 1.00 77.81 114 ASP A O 1
ATOM 924 N N . THR A 1 115 ? -7.848 -4.481 -15.989 1.00 70.75 115 THR A N 1
ATOM 925 C CA . THR A 1 115 ? -6.733 -4.695 -16.928 1.00 70.75 115 THR A CA 1
ATOM 926 C C . THR A 1 115 ? -7.080 -5.625 -18.091 1.00 70.75 115 THR A C 1
ATOM 928 O O . THR A 1 115 ? -6.529 -5.456 -19.180 1.00 70.75 115 THR A O 1
ATOM 931 N N . LEU A 1 116 ? -7.987 -6.587 -17.896 1.00 62.06 116 LEU A N 1
ATOM 932 C CA . LEU A 1 116 ? -8.417 -7.539 -18.929 1.00 62.06 116 LEU A CA 1
ATOM 933 C C . LEU A 1 116 ? -9.621 -7.039 -19.753 1.00 62.06 116 LEU A C 1
ATOM 935 O O . LEU A 1 116 ? -9.738 -7.382 -20.929 1.00 62.06 116 LEU A O 1
ATOM 939 N N . ALA A 1 117 ? -10.487 -6.194 -19.186 1.00 57.28 117 ALA A N 1
ATOM 940 C CA . ALA A 1 117 ? -11.655 -5.607 -19.848 1.00 57.28 117 ALA A CA 1
ATOM 941 C C . ALA A 1 117 ? -11.351 -4.871 -21.172 1.00 57.28 117 ALA A C 1
ATOM 943 O O . ALA A 1 117 ? -12.091 -5.091 -22.134 1.00 57.28 117 ALA A O 1
ATOM 944 N N . PRO A 1 118 ? -10.271 -4.072 -21.318 1.00 54.19 118 PRO A N 1
ATOM 945 C CA . PRO A 1 118 ? -9.986 -3.409 -22.590 1.00 54.19 118 PRO A CA 1
ATOM 946 C C . PRO A 1 118 ? -9.601 -4.379 -23.721 1.00 54.19 118 PRO A C 1
ATOM 948 O O . PRO A 1 118 ? -9.649 -3.988 -24.882 1.00 54.19 118 PRO A O 1
ATOM 951 N N . ARG A 1 119 ? -9.251 -5.642 -23.429 1.00 49.44 119 ARG A N 1
ATOM 952 C CA . ARG A 1 119 ? -8.890 -6.647 -24.451 1.00 49.44 119 ARG A CA 1
ATOM 953 C C . ARG A 1 119 ? -10.115 -7.325 -25.075 1.00 49.44 119 ARG A C 1
ATOM 955 O O . ARG A 1 119 ? -10.072 -7.697 -26.242 1.00 49.44 119 ARG A O 1
ATOM 962 N N . LEU A 1 120 ? -11.212 -7.459 -24.327 1.00 50.69 120 LEU A N 1
ATOM 963 C CA . LEU A 1 120 ? -12.463 -8.046 -24.828 1.00 50.69 120 LEU A CA 1
ATOM 964 C C . LEU A 1 120 ? -13.243 -7.077 -25.727 1.00 50.69 120 LEU A C 1
ATOM 966 O O . LEU A 1 120 ? -13.833 -7.513 -26.712 1.00 50.69 120 LEU A O 1
ATOM 970 N N . SER A 1 121 ? -13.189 -5.770 -25.447 1.00 50.34 121 SER A N 1
ATOM 971 C CA . SER A 1 121 ? -13.823 -4.755 -26.302 1.00 50.34 121 SER A CA 1
ATOM 972 C C . SER A 1 121 ? -13.143 -4.595 -27.668 1.00 50.34 121 SER A C 1
ATOM 974 O O . SER A 1 121 ? -13.810 -4.215 -28.626 1.00 50.34 121 SER A O 1
ATOM 976 N N . ASP A 1 122 ? -11.847 -4.910 -27.786 1.00 49.78 122 ASP A N 1
ATOM 977 C CA . ASP A 1 122 ? -11.135 -4.899 -29.074 1.00 49.78 122 ASP A CA 1
ATOM 978 C C . ASP A 1 122 ? -11.379 -6.189 -29.885 1.00 49.78 122 ASP A C 1
ATOM 980 O O . ASP A 1 122 ? -11.506 -6.143 -31.105 1.00 49.78 122 ASP A O 1
ATOM 984 N N . ALA A 1 123 ? -11.565 -7.332 -29.212 1.00 51.59 123 ALA A N 1
ATOM 985 C CA . ALA A 1 123 ? -11.847 -8.623 -29.853 1.00 51.59 123 ALA A CA 1
ATOM 986 C C . ALA A 1 123 ? -13.290 -8.770 -30.386 1.00 51.59 123 ALA A C 1
ATOM 988 O O . ALA A 1 123 ? -13.553 -9.627 -31.226 1.00 51.59 123 ALA A O 1
ATOM 989 N N . LEU A 1 124 ? -14.226 -7.941 -29.912 1.00 48.09 124 LEU A N 1
ATOM 990 C CA . LEU A 1 124 ? -15.609 -7.860 -30.409 1.00 48.09 124 LEU A CA 1
ATOM 991 C C . LEU A 1 124 ? -15.793 -6.827 -31.523 1.00 48.09 124 LEU A C 1
ATOM 993 O O . LEU A 1 124 ? -16.912 -6.636 -32.002 1.00 48.09 124 LEU A O 1
ATOM 997 N N . ARG A 1 125 ? -14.718 -6.163 -31.958 1.00 46.53 125 ARG A N 1
ATOM 998 C CA . ARG A 1 125 ? -14.767 -5.325 -33.148 1.00 46.53 125 ARG A CA 1
ATOM 999 C C . ARG A 1 125 ? -14.909 -6.276 -34.342 1.00 46.53 125 ARG A C 1
ATOM 1001 O O . ARG A 1 125 ? -13.972 -7.031 -34.606 1.00 46.53 125 ARG A O 1
ATOM 1008 N N . PRO A 1 126 ? -16.059 -6.313 -35.045 1.00 56.34 126 PRO A N 1
ATOM 1009 C CA . PRO A 1 126 ? -16.146 -7.109 -36.258 1.00 56.34 126 PRO A CA 1
ATOM 1010 C C . PRO A 1 126 ? -15.009 -6.649 -37.175 1.00 56.34 126 PRO A C 1
ATOM 1012 O O . PRO A 1 126 ? -14.769 -5.435 -37.254 1.00 56.34 126 PRO A O 1
ATOM 1015 N N . PRO A 1 127 ? -14.282 -7.561 -37.845 1.00 52.78 127 PRO A N 1
ATOM 1016 C CA . PRO A 1 127 ? -13.390 -7.131 -38.902 1.00 52.78 127 PRO A CA 1
ATOM 1017 C C . PRO A 1 127 ? -14.266 -6.360 -39.886 1.00 52.78 127 PRO A C 1
ATOM 1019 O O . PRO A 1 127 ? -15.162 -6.932 -40.504 1.00 52.78 127 PRO A O 1
ATOM 1022 N N . THR A 1 128 ? -14.077 -5.043 -39.984 1.00 54.94 128 THR A N 1
ATOM 1023 C CA . THR A 1 128 ? -14.576 -4.289 -41.131 1.00 54.94 128 THR A CA 1
ATOM 1024 C C . THR A 1 128 ? -14.066 -5.039 -42.353 1.00 54.94 128 THR A C 1
ATOM 1026 O O . THR A 1 128 ? -12.843 -5.155 -42.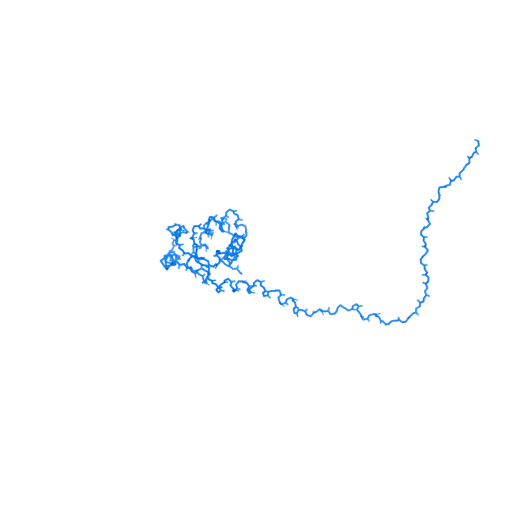484 1.00 54.94 128 THR A O 1
ATOM 1029 N N . PRO A 1 129 ? -14.937 -5.609 -43.206 1.00 52.75 129 PRO A N 1
ATOM 1030 C CA . PRO A 1 129 ? -14.459 -6.218 -44.428 1.00 52.75 129 PRO A CA 1
ATOM 1031 C C . PRO A 1 129 ? -13.766 -5.110 -45.217 1.00 52.75 129 PRO A C 1
ATOM 1033 O O . PRO A 1 129 ? -14.394 -4.119 -45.594 1.00 52.75 129 PRO A O 1
ATOM 1036 N N . SER A 1 130 ? -12.452 -5.244 -45.411 1.00 48.91 130 SER A N 1
ATOM 1037 C CA . SER A 1 130 ? -11.723 -4.426 -46.372 1.00 48.91 130 SER A CA 1
ATOM 1038 C C . SER A 1 130 ? -12.483 -4.469 -47.704 1.00 48.91 130 SER A C 1
ATOM 1040 O O . SER A 1 130 ? -12.786 -5.566 -48.182 1.00 48.91 130 SER A O 1
ATOM 1042 N N . PRO A 1 131 ? -12.767 -3.326 -48.351 1.00 51.62 131 PRO A N 1
ATOM 1043 C CA . PRO A 1 131 ? -13.454 -3.278 -49.644 1.00 51.62 131 PRO A CA 1
ATOM 1044 C C . PRO A 1 131 ? -12.604 -3.810 -50.818 1.00 51.62 131 PRO A C 1
ATOM 1046 O O . PRO A 1 131 ? -12.922 -3.569 -51.979 1.00 51.62 131 PRO A O 1
ATOM 1049 N N . GLU A 1 132 ? -11.525 -4.548 -50.547 1.00 47.81 132 GLU A N 1
ATOM 1050 C CA . GLU A 1 132 ? -10.599 -5.071 -51.557 1.00 47.81 132 GLU A CA 1
ATOM 1051 C C . GLU A 1 132 ? -11.011 -6.457 -52.094 1.00 47.81 132 GLU A C 1
ATOM 1053 O O . GLU A 1 132 ? -10.510 -6.897 -53.124 1.00 47.81 132 GLU A O 1
ATOM 1058 N N . ALA A 1 133 ? -11.990 -7.126 -51.471 1.00 47.41 133 ALA A N 1
ATOM 1059 C CA . ALA A 1 133 ? -12.505 -8.416 -51.947 1.00 47.41 133 ALA A CA 1
ATOM 1060 C C . ALA A 1 133 ? -13.592 -8.299 -53.042 1.00 47.41 133 ALA A C 1
ATOM 1062 O O . ALA A 1 133 ? -13.967 -9.300 -53.647 1.00 47.41 133 ALA A O 1
ATOM 1063 N N . ALA A 1 134 ? -14.088 -7.093 -53.345 1.00 46.56 134 ALA A N 1
ATOM 1064 C CA . ALA A 1 134 ? -15.190 -6.883 -54.295 1.00 46.56 134 ALA A CA 1
ATOM 1065 C C . ALA A 1 134 ? -14.750 -6.672 -55.759 1.00 46.56 134 ALA A C 1
ATOM 1067 O O . ALA A 1 134 ? -15.572 -6.308 -56.598 1.00 46.56 134 ALA A O 1
ATOM 1068 N N . ARG A 1 135 ? -13.469 -6.882 -56.097 1.00 46.84 135 ARG A N 1
ATOM 1069 C CA . ARG A 1 135 ? -12.960 -6.687 -57.470 1.00 46.84 135 ARG A CA 1
ATOM 1070 C C . ARG A 1 135 ? -12.662 -7.972 -58.247 1.00 46.84 135 ARG A C 1
ATOM 1072 O O . ARG A 1 135 ? -12.220 -7.898 -59.390 1.00 46.84 135 ARG A O 1
ATOM 1079 N N . ALA A 1 136 ? -12.968 -9.140 -57.684 1.00 46.03 136 ALA A N 1
ATOM 1080 C CA . ALA A 1 136 ? -12.843 -10.431 -58.362 1.00 46.03 136 ALA A CA 1
ATOM 1081 C C . ALA A 1 136 ? -14.076 -10.744 -59.236 1.00 46.03 136 ALA A C 1
ATOM 1083 O O . ALA A 1 136 ? -14.788 -11.716 -59.006 1.00 46.03 136 ALA A O 1
ATOM 1084 N N . ALA A 1 137 ? -14.346 -9.904 -60.236 1.00 52.03 137 ALA A N 1
ATOM 1085 C CA . ALA A 1 137 ? -15.273 -10.229 -61.319 1.00 52.03 137 ALA A CA 1
ATOM 1086 C C . ALA A 1 137 ? -14.895 -9.457 -62.592 1.00 52.03 137 ALA A C 1
ATOM 1088 O O . ALA A 1 137 ? -15.525 -8.467 -62.953 1.00 52.03 137 ALA A O 1
ATOM 1089 N N . ALA A 1 138 ? -13.851 -9.915 -63.281 1.00 46.41 138 ALA A N 1
ATOM 1090 C CA . ALA A 1 138 ? -13.661 -9.628 -64.699 1.00 46.41 138 ALA A CA 1
ATOM 1091 C C . ALA A 1 138 ? -13.030 -10.857 -65.381 1.00 46.41 138 ALA A C 1
ATOM 1093 O O . ALA A 1 138 ? -12.067 -11.411 -64.844 1.00 46.41 138 ALA A O 1
ATOM 1094 N N . PRO A 1 139 ? -13.576 -11.320 -66.521 1.00 50.56 139 PRO A N 1
ATOM 1095 C CA . PRO A 1 139 ? -13.088 -12.500 -67.215 1.00 50.56 139 PRO A CA 1
ATOM 1096 C C . PRO A 1 139 ? -11.793 -12.227 -68.001 1.00 50.56 139 PRO A C 1
ATOM 1098 O O . PRO A 1 139 ? -11.536 -11.128 -68.484 1.00 50.56 139 PRO A O 1
ATOM 1101 N N . THR A 1 140 ? -11.008 -13.296 -68.096 1.00 51.22 140 THR A N 1
ATOM 1102 C CA . THR A 1 140 ? -9.784 -13.588 -68.855 1.00 51.22 140 THR A CA 1
ATOM 1103 C C . THR A 1 140 ? -9.454 -12.721 -70.080 1.00 51.22 140 THR A C 1
ATOM 1105 O O . THR A 1 140 ? -10.185 -12.721 -71.067 1.00 51.22 140 THR A O 1
ATOM 1108 N N . VAL A 1 141 ? -8.234 -12.165 -70.088 1.00 55.31 141 VAL A N 1
ATOM 1109 C CA . VAL A 1 141 ? -7.431 -11.913 -71.302 1.00 55.31 141 VAL A CA 1
ATOM 1110 C C . VAL A 1 141 ? -6.004 -12.415 -71.025 1.00 55.31 141 VAL A C 1
ATOM 1112 O O . VAL A 1 141 ? -5.387 -11.934 -70.074 1.00 55.31 141 VAL A O 1
ATOM 1115 N N . PRO A 1 142 ? -5.454 -13.386 -71.779 1.00 59.34 142 PRO A N 1
ATOM 1116 C CA . PRO A 1 142 ? -4.089 -13.857 -71.569 1.00 59.34 142 PRO A CA 1
ATOM 1117 C C . PRO A 1 142 ? -3.133 -13.063 -72.460 1.00 59.34 142 PRO A C 1
ATOM 1119 O O . PRO A 1 142 ? -3.364 -13.019 -73.661 1.00 59.34 142 PRO A O 1
ATOM 1122 N N . LEU A 1 143 ? -2.051 -12.484 -71.927 1.00 55.06 143 LEU A N 1
ATOM 1123 C CA . LEU A 1 143 ? -0.918 -12.030 -72.749 1.00 55.06 143 LEU A CA 1
ATOM 1124 C C . LEU A 1 143 ? 0.386 -11.915 -71.928 1.00 55.06 143 LEU A C 1
ATOM 1126 O O . LEU A 1 143 ? 0.557 -11.016 -71.113 1.00 55.06 143 LEU A O 1
ATOM 1130 N N . GLN A 1 144 ? 1.303 -12.815 -72.298 1.00 58.03 144 GLN A N 1
ATOM 1131 C CA . GLN A 1 144 ? 2.774 -12.777 -72.255 1.00 58.03 144 GLN A CA 1
ATOM 1132 C C . GLN A 1 144 ? 3.542 -13.120 -70.957 1.00 58.03 144 GLN A C 1
ATOM 1134 O O . GLN A 1 144 ? 3.310 -12.526 -69.907 1.00 58.03 144 GLN A O 1
ATOM 1139 N N . PRO A 1 145 ? 4.534 -14.037 -71.044 1.00 68.50 145 PRO A N 1
ATOM 1140 C CA . PRO A 1 145 ? 5.526 -14.258 -69.995 1.00 68.50 145 PRO A CA 1
ATOM 1141 C C . PRO A 1 145 ? 6.610 -13.157 -69.988 1.00 68.50 145 PRO A C 1
ATOM 1143 O O . PRO A 1 145 ? 6.932 -12.604 -71.044 1.00 68.50 145 PRO A O 1
ATOM 1146 N N . PRO A 1 146 ? 7.215 -12.850 -68.825 1.00 62.53 146 PRO A N 1
ATOM 1147 C CA . PRO A 1 146 ? 8.293 -11.872 -68.725 1.00 62.53 146 PRO A CA 1
ATOM 1148 C C . PRO A 1 146 ? 9.604 -12.415 -69.310 1.00 62.53 146 PRO A C 1
ATOM 1150 O O . PRO A 1 146 ? 10.064 -13.506 -68.973 1.00 62.53 146 PRO A O 1
ATOM 1153 N N . VAL A 1 147 ? 10.219 -11.612 -70.177 1.00 65.31 147 VAL A N 1
ATOM 1154 C CA . VAL A 1 147 ? 11.591 -11.790 -70.668 1.00 65.31 147 VAL A CA 1
ATOM 1155 C C . VAL A 1 147 ? 12.605 -11.646 -69.514 1.00 65.31 147 VAL A C 1
ATOM 1157 O O . VAL A 1 147 ? 12.461 -10.736 -68.695 1.00 65.31 147 VAL A O 1
ATOM 1160 N N . PRO A 1 148 ? 13.636 -12.507 -69.413 1.00 71.75 148 PRO A N 1
ATOM 1161 C CA . PRO A 1 148 ? 14.694 -12.363 -68.413 1.00 71.75 148 PRO A CA 1
ATOM 1162 C C . PRO A 1 148 ? 15.650 -11.201 -68.759 1.00 71.75 148 PRO A C 1
ATOM 1164 O O . PRO A 1 148 ? 15.870 -10.919 -69.940 1.00 71.75 148 PRO A O 1
ATOM 1167 N N . PRO A 1 149 ? 16.258 -10.531 -67.760 1.00 63.22 149 PRO A N 1
ATOM 1168 C CA . PRO A 1 149 ? 17.214 -9.457 -68.004 1.00 63.22 149 PRO A CA 1
ATOM 1169 C C . PRO A 1 149 ? 18.503 -9.996 -68.640 1.00 63.22 149 PRO A C 1
ATOM 1171 O O . PRO A 1 149 ? 19.136 -10.926 -68.139 1.00 63.22 149 PRO A O 1
ATOM 1174 N N . ALA A 1 150 ? 18.891 -9.382 -69.759 1.00 57.53 150 ALA A N 1
ATOM 1175 C CA . ALA A 1 150 ? 20.137 -9.647 -70.460 1.00 57.53 150 ALA A CA 1
ATOM 1176 C C . ALA A 1 150 ? 21.345 -9.258 -69.589 1.00 57.53 150 ALA A C 1
ATOM 1178 O O . ALA A 1 150 ? 21.506 -8.100 -69.208 1.00 57.53 150 ALA A O 1
ATOM 1179 N N . GLN A 1 151 ? 22.212 -10.229 -69.302 1.00 65.06 151 GLN A N 1
ATOM 1180 C CA . GLN A 1 151 ? 23.541 -9.975 -68.749 1.00 65.06 151 GLN A CA 1
ATOM 1181 C C . GLN A 1 151 ? 24.427 -9.310 -69.820 1.00 65.06 151 GLN A C 1
ATOM 1183 O O . GLN A 1 151 ? 24.466 -9.802 -70.953 1.00 65.06 151 GLN A O 1
ATOM 1188 N N . PRO A 1 152 ? 25.176 -8.239 -69.507 1.00 62.25 152 PRO A N 1
ATOM 1189 C CA . PRO A 1 152 ? 26.164 -7.700 -70.432 1.00 62.25 152 PRO A CA 1
ATOM 1190 C C . PRO A 1 152 ? 27.375 -8.646 -70.520 1.00 62.25 152 PRO A C 1
ATOM 1192 O O . PRO A 1 152 ? 28.074 -8.887 -69.537 1.00 62.25 152 PRO A O 1
ATOM 1195 N N . ARG A 1 153 ? 27.627 -9.192 -71.719 1.00 60.88 153 ARG A N 1
ATOM 1196 C CA . ARG A 1 153 ? 28.881 -9.885 -72.061 1.00 60.88 153 ARG A CA 1
ATOM 1197 C C . ARG A 1 153 ? 30.027 -8.862 -72.118 1.00 60.88 153 ARG A C 1
ATOM 1199 O O . ARG A 1 153 ? 29.859 -7.844 -72.790 1.00 60.88 153 ARG A O 1
ATOM 1206 N N . PRO A 1 154 ? 31.204 -9.128 -71.527 1.00 61.88 154 PRO A N 1
ATOM 1207 C CA . PRO A 1 154 ? 32.413 -8.389 -71.867 1.00 61.88 154 PRO A CA 1
ATOM 1208 C C . PRO A 1 154 ? 32.870 -8.761 -73.287 1.00 61.88 154 PRO A C 1
ATOM 1210 O O . PRO A 1 154 ? 32.918 -9.936 -73.661 1.00 61.88 154 PRO A O 1
ATOM 1213 N N . ALA A 1 155 ? 33.168 -7.738 -74.086 1.00 58.06 155 ALA A N 1
ATOM 1214 C CA . ALA A 1 155 ? 33.721 -7.864 -75.424 1.00 58.06 155 ALA A CA 1
ATOM 1215 C C . ALA A 1 155 ? 35.186 -8.326 -75.353 1.00 58.06 155 ALA A C 1
ATOM 1217 O O . ALA A 1 155 ? 36.030 -7.649 -74.772 1.00 58.06 155 ALA A O 1
ATOM 1218 N N . ALA A 1 156 ? 35.479 -9.468 -75.973 1.00 55.16 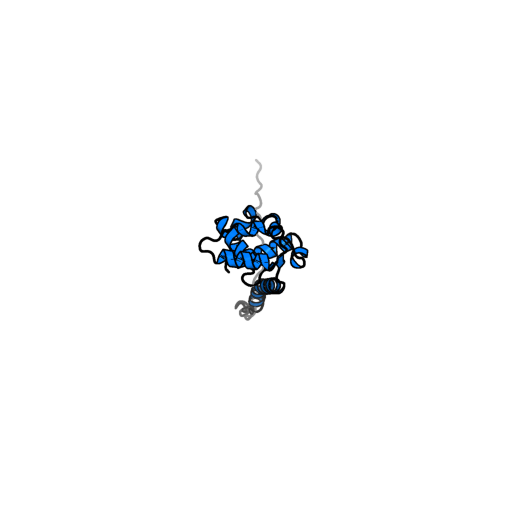156 ALA A N 1
ATOM 1219 C CA . ALA A 1 156 ? 36.814 -9.770 -76.478 1.00 55.16 156 ALA A CA 1
ATOM 1220 C C . ALA A 1 156 ? 37.009 -8.982 -77.785 1.00 55.16 156 ALA A C 1
ATOM 1222 O O . ALA A 1 156 ? 36.105 -8.968 -78.621 1.00 55.16 156 ALA A O 1
ATOM 1223 N N . ALA A 1 157 ? 38.116 -8.251 -77.941 1.00 53.03 157 ALA A N 1
ATOM 1224 C CA . ALA A 1 157 ? 39.262 -8.548 -78.827 1.00 53.03 157 ALA A CA 1
ATOM 1225 C C . ALA A 1 157 ? 39.734 -7.193 -79.443 1.00 53.03 157 ALA A C 1
ATOM 1227 O O . ALA A 1 157 ? 38.944 -6.248 -79.367 1.00 53.03 157 ALA A O 1
ATOM 1228 N N . PRO A 1 158 ? 40.922 -7.040 -80.078 1.00 56.16 158 PRO A N 1
ATOM 1229 C CA . PRO A 1 158 ? 41.794 -8.090 -80.611 1.00 56.16 158 PRO A CA 1
ATOM 1230 C C . PRO A 1 158 ? 43.315 -7.910 -80.405 1.00 56.16 158 PRO A C 1
ATOM 1232 O O . PRO A 1 158 ? 43.824 -6.875 -79.989 1.00 56.16 158 PRO A O 1
ATOM 1235 N N . THR A 1 159 ? 44.013 -8.986 -80.762 1.00 51.72 159 THR A N 1
ATOM 1236 C CA . THR A 1 159 ? 45.408 -9.070 -81.210 1.00 51.72 159 THR A CA 1
ATOM 1237 C C . THR A 1 159 ? 45.782 -8.008 -82.250 1.00 51.72 159 THR A C 1
ATOM 1239 O O . THR A 1 159 ? 45.054 -7.826 -83.228 1.00 51.72 159 THR A O 1
ATOM 1242 N N . ALA A 1 160 ? 46.972 -7.428 -82.081 1.00 55.31 160 ALA A N 1
ATOM 1243 C CA . ALA A 1 160 ? 47.948 -7.139 -83.133 1.00 55.31 160 ALA A CA 1
ATOM 1244 C C . ALA A 1 160 ? 49.352 -7.322 -82.538 1.00 55.31 160 ALA A C 1
ATOM 1246 O O . ALA A 1 160 ? 49.540 -6.891 -81.376 1.00 55.31 160 ALA A O 1
#

Sequence (160 aa):
MDELDRMFRRLVQNARAASPEYLARPFEVAEIYHTLLPYRLNRRELGVDSAQRYDATLMRLLAGERGYLTGDADLQRAMREELQQPKPDTGAYRAYATAPVAFAPDAVRQLERDTLAPRLSDALRPPTPSPEAARAAAPTVPLQPPVPPAQPRPAAAPTA

Secondary structure (DSSP, 8-state):
--HHHHHHHHHHHHHHHH-GGGGTS-EEHHHIIIII--HHHHHHHHT--SHHHHHHHHHHHHTTGGG-EEE-HHHHHHHHHHHTSSS--TTGGGGGTT-EEEE-HHHHHHHHHHHHHHHHHHHTS-----TTGGG---------PPPPPPPPPPPP----

Foldseek 3Di:
DDLLVQLLVQLCVQCVVVPPVQQVFWDFLLCVCPPRNPCVVCCVSSVPPDPLVVLLSSLCVQLCPVVQKDWDPVSNVVSVVLNPDPDRDSCVCVVRRGTIMHGDPVNVVVVVCVVCVVVVVVVPPPPPPDPPVPPPDDDDDDDDDDDDDDDDDDDDDDDD

Radius of gyration: 31.64 Å; chains: 1; bounding box: 64×36×98 Å

pLDDT: mean 78.2, std 15.41, range [46.03, 93.31]